Protein AF-A0A1H5A4Y7-F1 (afdb_monomer)

Foldseek 3Di:
DPDDDPPLFDQPADPPFWWKWFQAPVGIDIDTHNDLVRRQVVVVVVHPDRGDQQRMWTDPPRGTDRDDDPPDDPDPDD

Structure (mmCIF, N/CA/C/O backbone):
data_AF-A0A1H5A4Y7-F1
#
_entry.id   AF-A0A1H5A4Y7-F1
#
loop_
_atom_site.group_PDB
_atom_site.id
_atom_site.type_symbol
_atom_site.label_atom_id
_atom_site.label_alt_id
_atom_site.label_comp_id
_atom_site.label_asym_id
_atom_site.label_entity_id
_atom_site.label_seq_id
_atom_site.pdbx_PDB_ins_code
_atom_site.Cartn_x
_atom_site.Cartn_y
_atom_site.Cartn_z
_atom_site.occupancy
_atom_site.B_iso_or_equiv
_atom_site.auth_seq_id
_atom_site.auth_comp_id
_atom_site.auth_asym_id
_atom_site.auth_atom_id
_atom_site.pdbx_PDB_model_num
ATOM 1 N N . MET A 1 1 ? -12.992 -31.437 2.452 1.00 40.06 1 MET A N 1
ATOM 2 C CA . MET A 1 1 ? -11.561 -31.169 2.706 1.00 40.06 1 MET A CA 1
ATOM 3 C C . MET A 1 1 ? -11.413 -29.664 2.858 1.00 40.06 1 MET A C 1
ATOM 5 O O . MET A 1 1 ? -11.648 -28.964 1.885 1.00 40.06 1 MET A O 1
ATOM 9 N N . THR A 1 2 ? -11.141 -29.150 4.060 1.00 46.84 2 THR A N 1
ATOM 10 C CA . THR A 1 2 ? -10.912 -27.707 4.258 1.00 46.84 2 THR A CA 1
ATOM 11 C C . THR A 1 2 ? -9.511 -27.385 3.762 1.00 46.84 2 THR A C 1
ATOM 13 O O . THR A 1 2 ? -8.529 -27.732 4.412 1.00 46.84 2 THR A O 1
ATOM 16 N N . THR A 1 3 ? -9.400 -26.781 2.584 1.00 56.81 3 THR A N 1
ATOM 17 C CA . THR A 1 3 ? -8.132 -26.236 2.095 1.00 56.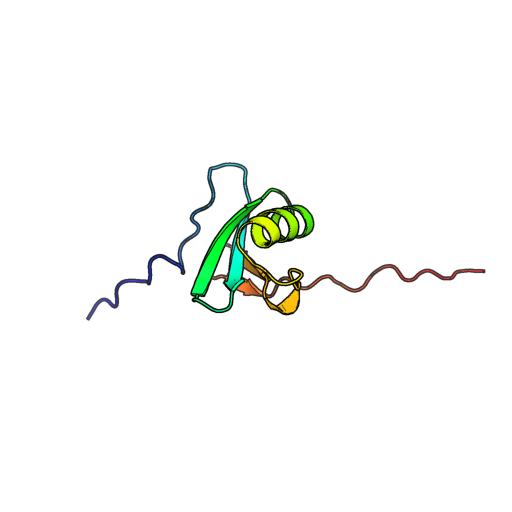81 3 THR A CA 1
ATOM 18 C C . THR A 1 3 ? -7.732 -25.086 3.011 1.00 56.81 3 THR A C 1
ATOM 20 O O . THR A 1 3 ? -8.425 -24.070 3.068 1.00 56.81 3 THR A O 1
ATOM 23 N N . ALA A 1 4 ? -6.653 -25.257 3.776 1.00 72.44 4 ALA A N 1
ATOM 24 C CA . ALA A 1 4 ? -6.114 -24.186 4.602 1.00 72.44 4 ALA A CA 1
ATOM 25 C C . ALA A 1 4 ? -5.724 -23.010 3.698 1.00 72.44 4 ALA A C 1
ATOM 27 O O . ALA A 1 4 ? -4.948 -23.185 2.758 1.00 72.44 4 ALA A O 1
ATOM 28 N N . VAL A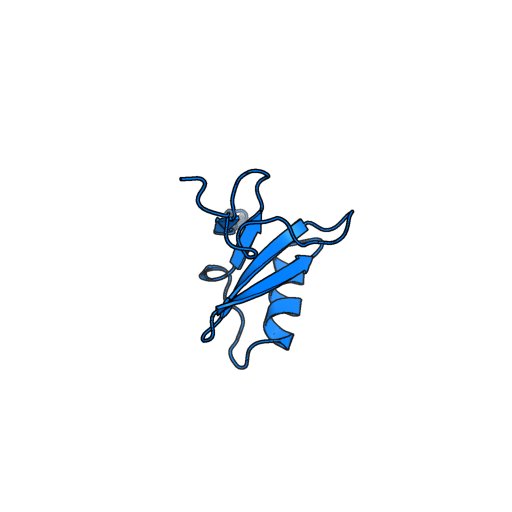 1 5 ? -6.272 -21.823 3.969 1.00 71.88 5 VAL A N 1
ATOM 29 C CA . VAL A 1 5 ? -5.921 -20.613 3.221 1.00 71.88 5 VAL A CA 1
ATOM 30 C C . VAL A 1 5 ? -4.427 -20.337 3.439 1.00 71.88 5 VAL A C 1
ATOM 32 O O . VAL A 1 5 ? -3.994 -20.249 4.603 1.00 71.88 5 VAL A O 1
ATOM 35 N N . PRO A 1 6 ? -3.627 -20.218 2.361 1.00 78.75 6 PRO A N 1
ATOM 36 C CA . PRO A 1 6 ? -2.209 -19.911 2.468 1.00 78.75 6 PRO A CA 1
ATOM 37 C C . PRO A 1 6 ? -1.976 -18.676 3.343 1.00 78.75 6 PRO A C 1
ATOM 39 O O . PRO A 1 6 ? -2.743 -17.716 3.310 1.00 78.75 6 PRO A O 1
ATOM 42 N N . THR A 1 7 ? -0.917 -18.677 4.153 1.00 79.12 7 THR A N 1
ATOM 43 C CA . THR A 1 7 ? -0.659 -17.585 5.112 1.00 79.12 7 THR A CA 1
ATOM 44 C C . THR A 1 7 ? -0.518 -16.213 4.437 1.00 79.12 7 THR A C 1
ATOM 46 O O . THR A 1 7 ? -0.885 -15.209 5.034 1.00 79.12 7 THR A O 1
ATOM 49 N N . HIS A 1 8 ? -0.063 -16.167 3.181 1.00 77.50 8 HIS A N 1
ATOM 50 C CA . HIS A 1 8 ? 0.070 -14.946 2.374 1.00 77.50 8 HIS A CA 1
ATOM 51 C C . HIS A 1 8 ? -1.243 -14.435 1.742 1.00 77.50 8 HIS A C 1
ATOM 53 O O . HIS A 1 8 ? -1.231 -13.427 1.038 1.00 77.50 8 HIS A O 1
ATOM 59 N N . ASP A 1 9 ? -2.368 -15.124 1.962 1.00 82.62 9 ASP A N 1
ATOM 60 C CA . ASP A 1 9 ? -3.722 -14.698 1.563 1.00 82.62 9 ASP A CA 1
ATOM 61 C C . ASP A 1 9 ? -4.547 -14.212 2.765 1.00 82.62 9 ASP A C 1
ATOM 63 O O . ASP A 1 9 ? -5.773 -14.274 2.771 1.00 82.62 9 ASP A O 1
ATOM 67 N N . ARG A 1 10 ? -3.869 -13.735 3.813 1.00 82.38 10 ARG A N 1
ATOM 68 C CA . ARG A 1 10 ? -4.490 -13.115 4.988 1.00 82.38 10 ARG A CA 1
ATOM 69 C C . ARG A 1 10 ? -3.985 -11.683 5.146 1.00 82.38 10 ARG A C 1
ATOM 71 O O . ARG A 1 10 ? -2.826 -11.434 4.815 1.00 82.38 10 ARG A O 1
ATOM 78 N N . PRO A 1 11 ? -4.787 -10.769 5.717 1.00 86.00 11 PRO A N 1
ATOM 79 C CA . PRO A 1 11 ? -4.307 -9.446 6.081 1.00 86.00 11 PRO A CA 1
ATOM 80 C C . PRO A 1 11 ? -3.330 -9.581 7.253 1.00 86.00 11 PRO A C 1
ATOM 82 O O . PRO A 1 11 ? -3.728 -9.897 8.372 1.00 86.00 11 PRO A O 1
ATOM 85 N N . LEU A 1 12 ? -2.040 -9.379 6.985 1.00 85.00 12 LEU A N 1
ATOM 86 C CA . LEU A 1 12 ? -0.965 -9.496 7.984 1.00 85.00 12 LEU A CA 1
ATOM 87 C C . LEU A 1 12 ? -0.421 -8.134 8.445 1.00 85.00 12 LEU A C 1
ATOM 89 O O . LEU A 1 12 ? 0.623 -8.074 9.093 1.00 85.00 12 LEU A O 1
ATOM 93 N N . ALA A 1 13 ? -1.095 -7.034 8.100 1.00 90.31 13 ALA A N 1
ATOM 94 C CA . ALA A 1 13 ? -0.718 -5.710 8.583 1.00 90.31 13 ALA A CA 1
ATOM 95 C C . ALA A 1 13 ? -1.122 -5.506 10.047 1.00 90.31 13 ALA A C 1
ATOM 97 O O . ALA A 1 13 ? -2.148 -6.011 10.505 1.00 90.31 13 ALA A O 1
ATOM 98 N N . ALA A 1 14 ? -0.315 -4.728 10.771 1.00 89.06 14 ALA A N 1
ATOM 99 C CA . ALA A 1 14 ? -0.670 -4.272 12.107 1.00 89.06 14 ALA A CA 1
ATOM 100 C C . ALA A 1 14 ? -1.922 -3.365 12.064 1.00 89.06 14 ALA A C 1
ATOM 102 O O . ALA A 1 14 ? -2.173 -2.718 11.041 1.00 89.06 14 ALA A O 1
ATOM 103 N N . PRO A 1 15 ? -2.699 -3.277 13.160 1.00 87.62 15 PRO A N 1
ATOM 104 C CA . PRO A 1 15 ? -3.856 -2.388 13.233 1.00 87.62 15 PRO A CA 1
ATOM 105 C C . PRO A 1 15 ? -3.498 -0.940 12.867 1.00 87.62 15 PRO A C 1
ATOM 107 O O . PRO A 1 15 ? -2.482 -0.418 13.319 1.00 87.62 15 PRO A O 1
ATOM 110 N N . GLY A 1 16 ? -4.343 -0.293 12.060 1.00 88.69 16 GLY A N 1
ATOM 111 C CA . GLY A 1 16 ? -4.122 1.077 11.576 1.00 88.69 16 GLY A CA 1
ATOM 112 C C . GLY A 1 16 ? -3.290 1.184 10.292 1.00 88.69 16 GLY A C 1
ATOM 113 O O . GLY A 1 16 ? -3.150 2.282 9.763 1.00 88.69 16 GLY A O 1
ATOM 114 N N . LEU A 1 17 ? -2.781 0.066 9.763 1.00 91.94 17 LEU A N 1
ATOM 115 C CA . LEU A 1 17 ? -2.099 0.000 8.471 1.00 91.94 17 LEU A CA 1
ATOM 116 C C . LEU A 1 17 ? -2.930 -0.774 7.446 1.00 91.94 17 LEU A C 1
ATOM 118 O O . LEU A 1 17 ? -3.671 -1.699 7.783 1.00 91.94 17 LEU A O 1
ATOM 122 N N . ILE A 1 18 ? -2.755 -0.430 6.174 1.00 92.62 18 ILE A N 1
ATOM 123 C CA . ILE A 1 18 ? -3.312 -1.183 5.056 1.00 92.62 18 ILE A CA 1
ATOM 124 C C . ILE A 1 18 ? -2.367 -2.349 4.757 1.00 92.62 18 ILE A C 1
ATOM 126 O O . ILE A 1 18 ? -1.142 -2.194 4.715 1.00 92.62 18 ILE A O 1
ATOM 130 N N . SER A 1 19 ? -2.937 -3.540 4.565 1.00 94.38 19 SER A N 1
ATOM 131 C CA . SER A 1 19 ? -2.157 -4.716 4.194 1.00 94.38 19 SER A CA 1
ATOM 132 C C . SER A 1 19 ? -1.930 -4.747 2.694 1.00 94.38 19 SER A C 1
ATOM 134 O O . SER A 1 19 ? -2.861 -4.929 1.916 1.00 94.38 19 SER A O 1
ATOM 136 N N . TYR A 1 20 ? -0.674 -4.610 2.304 1.00 94.75 20 TYR A N 1
ATOM 137 C CA . TYR A 1 20 ? -0.192 -4.796 0.951 1.00 94.75 20 TYR A CA 1
ATOM 138 C C . TYR A 1 20 ? 0.639 -6.074 0.858 1.00 94.75 20 TYR A C 1
ATOM 140 O O . TYR A 1 20 ? 1.169 -6.590 1.847 1.00 94.75 20 TYR A O 1
ATOM 148 N N . ARG A 1 21 ? 0.797 -6.574 -0.360 1.00 94.50 21 ARG A N 1
ATOM 149 C CA . ARG A 1 21 ? 1.833 -7.546 -0.691 1.00 94.50 21 ARG A CA 1
ATOM 150 C C . ARG A 1 21 ? 2.482 -7.183 -2.012 1.00 94.50 21 ARG A C 1
ATOM 152 O O . ARG A 1 21 ? 1.820 -6.689 -2.919 1.00 94.50 21 ARG A O 1
ATOM 159 N N . TYR A 1 22 ? 3.772 -7.450 -2.124 1.00 94.62 22 TYR A N 1
ATOM 160 C CA . TYR A 1 22 ? 4.543 -7.205 -3.334 1.00 94.62 22 TYR A CA 1
ATOM 161 C C . TYR A 1 22 ? 5.035 -8.524 -3.928 1.00 94.62 22 TYR A C 1
ATOM 163 O O . TYR A 1 22 ? 5.600 -9.357 -3.213 1.00 94.62 22 TYR A O 1
ATOM 171 N N . LYS A 1 23 ? 4.843 -8.715 -5.236 1.00 93.19 23 LYS A N 1
ATOM 172 C CA . LYS A 1 23 ? 5.347 -9.880 -5.970 1.00 93.19 23 LYS A CA 1
ATOM 173 C C . LYS A 1 23 ? 6.828 -9.698 -6.298 1.00 93.19 23 LYS A C 1
ATOM 175 O O . LYS A 1 23 ? 7.189 -9.082 -7.297 1.00 93.19 23 LYS A O 1
ATOM 180 N N . GLY A 1 24 ? 7.694 -10.229 -5.442 1.00 87.94 24 GLY A N 1
ATOM 181 C CA . GLY A 1 24 ? 9.131 -10.296 -5.686 1.00 87.94 24 GLY A CA 1
ATOM 182 C C . GLY A 1 24 ? 9.534 -11.550 -6.466 1.00 87.94 24 GLY A C 1
ATOM 183 O O . GLY A 1 24 ? 8.746 -12.476 -6.659 1.00 87.94 24 GLY A O 1
ATOM 184 N N . ARG A 1 25 ? 10.811 -11.618 -6.860 1.00 86.81 25 ARG A N 1
ATOM 185 C CA . ARG A 1 25 ? 11.389 -12.772 -7.575 1.00 86.81 25 ARG A CA 1
ATOM 186 C C . ARG A 1 25 ? 11.232 -14.098 -6.822 1.00 86.81 25 ARG A C 1
ATOM 188 O O . ARG A 1 25 ? 11.029 -15.133 -7.446 1.00 86.81 25 ARG A O 1
ATOM 195 N N . TYR A 1 26 ? 11.359 -14.064 -5.497 1.00 85.44 26 TYR A N 1
ATOM 196 C CA . TYR A 1 26 ? 11.365 -15.256 -4.640 1.00 85.44 26 TYR A CA 1
ATOM 197 C C . TYR A 1 26 ? 10.028 -15.513 -3.932 1.00 85.44 26 TYR A C 1
ATOM 199 O O . TYR A 1 26 ? 9.937 -16.431 -3.123 1.00 85.44 26 TYR A O 1
ATOM 207 N N . GLY A 1 27 ? 8.996 -14.716 -4.219 1.00 89.06 27 GLY A N 1
ATOM 208 C CA . GLY A 1 27 ? 7.680 -14.848 -3.600 1.00 89.06 27 GLY A CA 1
ATOM 209 C C . GLY A 1 27 ? 7.092 -13.515 -3.150 1.00 89.06 27 GLY A C 1
ATOM 210 O O . GLY A 1 27 ? 7.462 -12.449 -3.643 1.00 89.06 27 GLY A O 1
ATOM 211 N N . TRP A 1 28 ? 6.149 -13.596 -2.214 1.00 91.88 28 TRP A N 1
ATOM 212 C CA . TRP A 1 28 ? 5.407 -12.446 -1.705 1.00 91.88 28 TRP A CA 1
ATOM 213 C C . TRP A 1 28 ? 6.134 -11.775 -0.543 1.00 91.88 28 TRP A C 1
ATOM 215 O O . TRP A 1 28 ? 6.455 -12.419 0.454 1.00 91.88 28 TRP A O 1
ATOM 225 N N . VAL A 1 29 ? 6.334 -10.465 -0.652 1.00 91.69 29 VAL A N 1
ATOM 226 C CA . VAL A 1 29 ? 6.752 -9.614 0.464 1.00 91.69 29 VAL A CA 1
ATOM 227 C C . VAL A 1 29 ? 5.492 -9.018 1.075 1.00 91.69 29 VAL A C 1
ATOM 229 O O . VAL A 1 29 ? 4.774 -8.287 0.399 1.00 91.69 29 VAL A O 1
ATOM 232 N N . MET A 1 30 ? 5.205 -9.349 2.331 1.00 93.50 30 MET A N 1
ATOM 233 C CA . MET A 1 30 ? 4.049 -8.812 3.056 1.00 93.50 30 MET A CA 1
ATOM 234 C C . MET A 1 30 ? 4.406 -7.441 3.630 1.00 93.50 30 MET A C 1
ATOM 236 O O . MET A 1 30 ? 5.451 -7.294 4.260 1.00 93.50 30 MET A O 1
ATOM 240 N N . ILE A 1 31 ? 3.557 -6.441 3.403 1.00 94.44 31 ILE A N 1
ATOM 241 C CA . ILE A 1 31 ? 3.850 -5.039 3.711 1.00 94.44 31 ILE A CA 1
ATOM 242 C C . ILE A 1 31 ? 2.652 -4.428 4.437 1.00 94.44 31 ILE A C 1
ATOM 244 O O . ILE A 1 31 ? 1.524 -4.498 3.961 1.00 94.44 31 ILE A O 1
ATOM 248 N N . GLY A 1 32 ? 2.884 -3.822 5.598 1.00 94.69 32 GLY A N 1
ATOM 249 C CA . GLY A 1 32 ? 1.917 -2.928 6.234 1.00 94.69 32 GLY A CA 1
ATOM 250 C C . GLY A 1 32 ? 2.323 -1.489 5.947 1.00 94.69 32 GLY A C 1
ATOM 251 O O . GLY A 1 32 ? 3.431 -1.109 6.311 1.00 94.69 32 GLY A O 1
ATOM 252 N N . ALA A 1 33 ? 1.458 -0.715 5.298 1.00 94.31 33 ALA A N 1
ATOM 253 C CA . ALA A 1 33 ? 1.743 0.671 4.927 1.00 94.31 33 ALA A CA 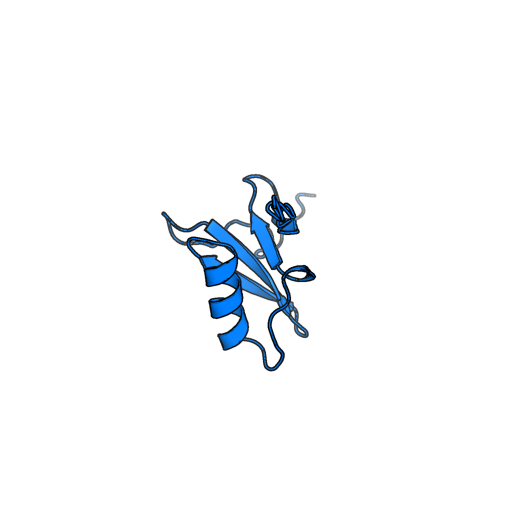1
ATOM 254 C C . ALA A 1 33 ? 0.474 1.525 4.986 1.00 94.31 33 ALA A C 1
ATOM 256 O O . ALA A 1 33 ? -0.639 1.004 4.939 1.00 94.31 33 ALA A O 1
ATOM 257 N N . ILE A 1 34 ? 0.630 2.843 5.087 1.00 93.88 34 ILE A N 1
ATOM 258 C CA . ILE A 1 34 ? -0.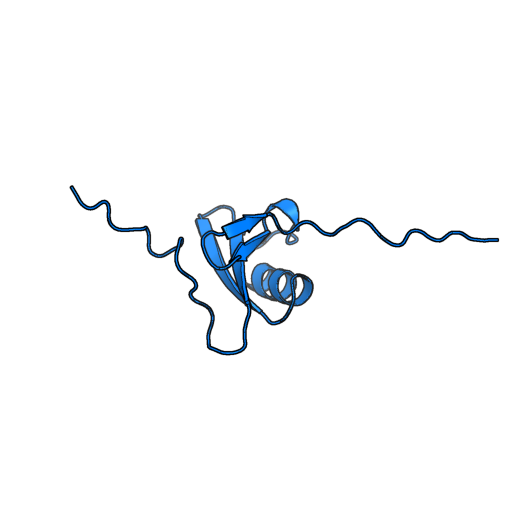512 3.777 5.107 1.00 93.88 34 ILE A CA 1
ATOM 259 C C . ILE A 1 34 ? -1.014 4.135 3.701 1.00 93.88 34 ILE A C 1
ATOM 261 O O . ILE A 1 34 ? -2.140 4.594 3.544 1.00 93.88 34 ILE A O 1
ATOM 265 N N . SER A 1 35 ? -0.189 3.919 2.674 1.00 91.62 35 SER A N 1
ATOM 266 C CA . SER A 1 35 ? -0.483 4.232 1.274 1.00 91.62 35 SER A CA 1
ATOM 267 C C . SER A 1 35 ? 0.285 3.301 0.331 1.00 91.62 35 SER A C 1
ATOM 269 O O . SER A 1 35 ? 1.222 2.615 0.745 1.00 91.62 35 SER A O 1
ATOM 271 N N . ALA A 1 36 ? -0.101 3.282 -0.947 1.00 90.88 36 ALA A N 1
ATOM 272 C CA . ALA A 1 36 ? 0.589 2.492 -1.964 1.00 90.88 36 ALA A CA 1
ATOM 273 C C . ALA A 1 36 ? 2.035 2.966 -2.208 1.00 90.88 36 ALA A C 1
ATOM 275 O O . ALA A 1 36 ? 2.913 2.135 -2.425 1.00 90.88 36 ALA A O 1
ATOM 276 N N . ASP A 1 37 ? 2.300 4.276 -2.129 1.00 91.19 37 ASP A N 1
ATOM 277 C CA . ASP A 1 37 ? 3.660 4.820 -2.265 1.00 91.19 37 ASP A CA 1
ATOM 278 C C . ASP A 1 37 ? 4.565 4.358 -1.116 1.00 91.19 37 ASP A C 1
ATOM 280 O O . ASP A 1 37 ? 5.636 3.797 -1.356 1.00 91.19 37 ASP A O 1
ATOM 284 N N . ASP A 1 38 ? 4.088 4.473 0.130 1.00 92.25 38 ASP A N 1
ATOM 285 C CA . ASP A 1 38 ? 4.818 3.969 1.297 1.00 92.25 38 ASP A CA 1
ATOM 286 C C . ASP A 1 38 ? 5.042 2.453 1.179 1.00 92.25 38 ASP A C 1
ATOM 288 O O . ASP A 1 38 ? 6.145 1.961 1.424 1.00 92.25 38 ASP A O 1
ATOM 292 N N . ALA A 1 39 ? 4.052 1.708 0.675 1.00 93.38 39 ALA A N 1
ATOM 293 C CA . ALA A 1 39 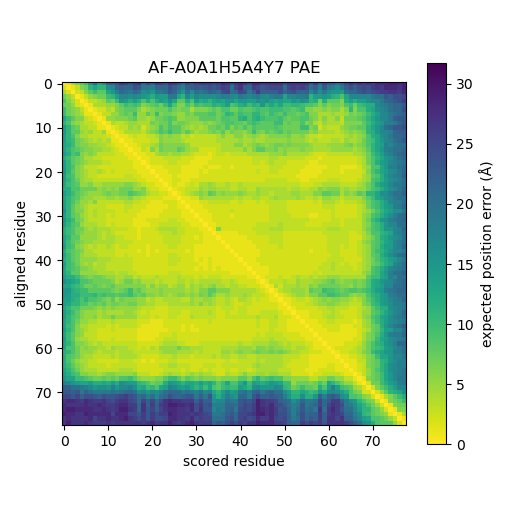? 4.202 0.281 0.420 1.00 93.38 39 ALA A CA 1
ATOM 294 C C . ALA A 1 39 ? 5.319 -0.029 -0.595 1.00 93.38 39 ALA A C 1
ATOM 296 O O . ALA A 1 39 ? 6.101 -0.956 -0.374 1.00 93.38 39 ALA A O 1
ATOM 297 N N . LEU A 1 40 ? 5.453 0.746 -1.678 1.00 92.50 40 LEU A N 1
ATOM 298 C CA . LEU A 1 40 ? 6.551 0.590 -2.642 1.00 92.50 40 LEU A CA 1
ATOM 299 C C . LEU A 1 40 ? 7.910 0.919 -2.015 1.00 92.50 40 LEU A C 1
ATOM 301 O O . LEU A 1 40 ? 8.890 0.2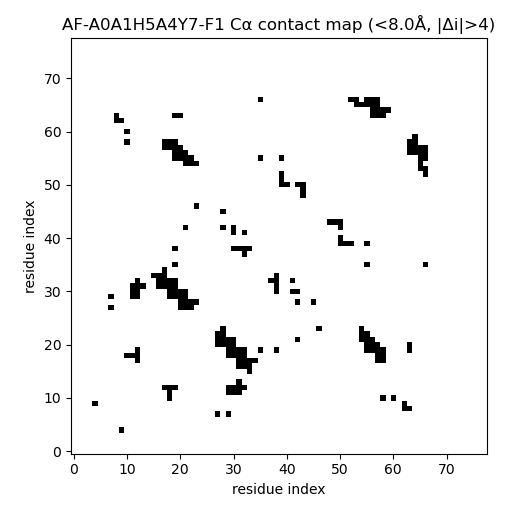16 -2.276 1.00 92.50 40 LEU A O 1
ATOM 305 N N . GLN A 1 41 ? 7.979 1.939 -1.156 1.00 92.50 41 GLN A N 1
ATOM 306 C CA . GLN A 1 41 ? 9.208 2.272 -0.430 1.00 92.50 41 GLN A CA 1
ATOM 307 C C . GLN A 1 41 ? 9.620 1.154 0.532 1.00 92.50 41 GLN A C 1
ATOM 309 O O . GLN A 1 41 ? 10.806 0.823 0.613 1.00 92.50 41 GLN A O 1
ATOM 314 N N . GLN A 1 42 ? 8.663 0.524 1.223 1.00 93.06 42 GLN A N 1
ATOM 315 C CA . GLN A 1 42 ? 8.946 -0.657 2.042 1.00 93.06 42 GLN A CA 1
ATOM 316 C C . GLN A 1 42 ? 9.391 -1.840 1.173 1.00 93.06 42 GLN A C 1
ATOM 318 O O . GLN A 1 42 ? 10.391 -2.481 1.493 1.00 93.06 42 GLN A O 1
ATOM 323 N N . ALA A 1 43 ? 8.725 -2.084 0.036 1.00 92.12 43 ALA A N 1
ATOM 324 C CA . ALA A 1 43 ? 9.099 -3.146 -0.899 1.00 92.12 43 ALA A CA 1
ATOM 325 C C . ALA A 1 43 ? 10.548 -2.990 -1.376 1.00 92.12 43 ALA A C 1
ATOM 327 O O . ALA A 1 43 ? 11.298 -3.966 -1.367 1.00 92.12 43 ALA A O 1
ATOM 328 N N . ARG A 1 4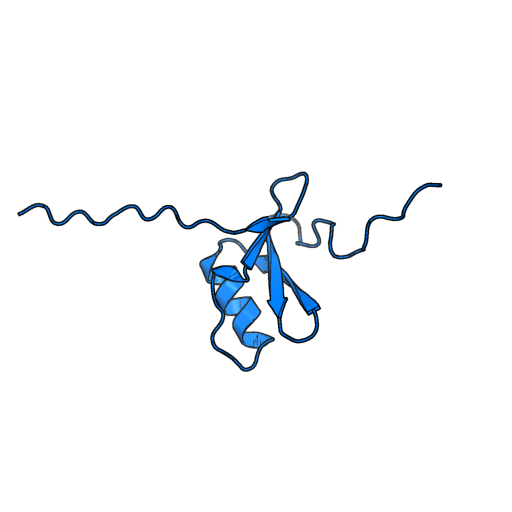4 ? 10.971 -1.759 -1.706 1.00 91.50 44 ARG A N 1
ATOM 329 C CA . ARG A 1 44 ? 12.337 -1.417 -2.139 1.00 91.50 44 ARG A CA 1
ATOM 330 C C . ARG A 1 44 ? 13.420 -1.892 -1.170 1.00 91.50 44 ARG A C 1
ATOM 332 O O . ARG A 1 44 ? 14.518 -2.212 -1.604 1.00 91.50 44 ARG A O 1
ATOM 339 N N . ARG A 1 45 ? 13.137 -1.946 0.134 1.00 88.69 45 ARG A N 1
ATOM 340 C CA . ARG A 1 45 ? 14.099 -2.415 1.149 1.00 88.69 45 ARG A CA 1
ATOM 341 C C . ARG A 1 45 ? 14.327 -3.927 1.093 1.00 88.69 45 ARG A C 1
ATOM 343 O O . ARG A 1 45 ? 15.316 -4.411 1.633 1.00 88.69 45 ARG A O 1
ATOM 350 N N . SER A 1 46 ? 13.418 -4.663 0.458 1.00 85.19 46 SER A N 1
ATOM 351 C CA . SER A 1 46 ? 13.413 -6.127 0.384 1.00 85.19 46 SER A CA 1
ATOM 352 C C . SER A 1 46 ? 13.670 -6.675 -1.023 1.00 85.19 46 SER A C 1
ATOM 354 O O . SER A 1 46 ? 13.684 -7.892 -1.203 1.00 85.19 46 SER A O 1
ATOM 356 N N . ILE A 1 47 ? 13.881 -5.811 -2.020 1.00 86.75 47 ILE A N 1
ATOM 357 C CA . ILE A 1 47 ? 14.159 -6.202 -3.406 1.00 86.75 47 ILE A CA 1
ATOM 358 C C . ILE A 1 47 ? 15.395 -5.471 -3.937 1.00 86.75 47 ILE A C 1
ATOM 360 O O . ILE A 1 47 ? 15.713 -4.365 -3.513 1.00 86.75 47 ILE A O 1
ATOM 364 N N . SER A 1 48 ? 16.102 -6.090 -4.882 1.00 84.12 48 SER A N 1
ATOM 365 C CA . SER A 1 48 ? 17.292 -5.488 -5.506 1.00 84.12 48 SER A CA 1
ATOM 366 C C . SER A 1 48 ? 16.964 -4.598 -6.709 1.00 84.12 48 SER A C 1
ATOM 368 O O . SER A 1 48 ? 17.804 -3.815 -7.140 1.00 84.12 48 SER A O 1
ATOM 370 N N . GLU A 1 49 ? 15.759 -4.724 -7.260 1.00 85.69 49 GLU A N 1
ATOM 371 C CA . GLU A 1 49 ? 15.296 -3.987 -8.438 1.00 85.69 49 GLU A CA 1
ATOM 372 C C . GLU A 1 49 ? 14.368 -2.831 -8.031 1.00 85.69 49 GLU A C 1
ATOM 374 O O . GLU A 1 49 ? 13.804 -2.853 -6.938 1.00 85.69 49 GLU A O 1
ATOM 379 N N . PRO A 1 50 ? 14.163 -1.816 -8.886 1.00 86.31 50 PRO A N 1
ATOM 380 C CA . PRO A 1 50 ? 13.173 -0.779 -8.617 1.00 86.31 50 PRO A CA 1
ATOM 381 C C . PRO A 1 50 ? 11.771 -1.390 -8.421 1.00 86.31 50 PRO A C 1
ATOM 383 O O . PRO A 1 50 ? 11.338 -2.178 -9.270 1.00 86.31 50 PRO A O 1
ATOM 386 N N . PRO A 1 51 ? 11.050 -1.051 -7.333 1.00 89.00 51 PRO A N 1
ATOM 387 C CA . PRO A 1 51 ? 9.710 -1.571 -7.099 1.00 89.00 51 PRO A CA 1
ATOM 388 C C . PRO A 1 51 ? 8.766 -1.057 -8.182 1.00 89.00 51 PRO A C 1
ATOM 390 O O . PRO A 1 51 ? 8.786 0.122 -8.533 1.00 89.00 51 PRO A O 1
ATOM 393 N N . ARG A 1 52 ? 7.928 -1.949 -8.708 1.00 90.19 52 ARG A N 1
ATOM 394 C CA . ARG A 1 52 ? 6.936 -1.603 -9.726 1.00 90.19 52 ARG A CA 1
ATOM 395 C C . ARG A 1 52 ? 5.535 -1.769 -9.179 1.00 90.19 52 ARG A C 1
ATOM 397 O O . ARG A 1 52 ? 5.225 -2.796 -8.578 1.00 90.19 52 ARG A O 1
ATOM 404 N N . LEU A 1 53 ? 4.681 -0.787 -9.442 1.00 88.94 53 LEU A N 1
ATOM 405 C CA . LEU A 1 53 ? 3.299 -0.800 -8.972 1.00 88.94 53 LEU A CA 1
ATOM 406 C C . LEU A 1 53 ? 2.513 -2.019 -9.483 1.00 88.94 53 LEU A C 1
ATOM 408 O O . LEU A 1 53 ? 1.717 -2.573 -8.740 1.00 88.94 53 LEU A O 1
ATOM 412 N N . GLU A 1 54 ? 2.810 -2.503 -10.694 1.00 91.19 54 GLU A N 1
ATOM 413 C CA . GLU A 1 54 ? 2.201 -3.713 -11.282 1.00 91.19 54 GLU A CA 1
ATOM 414 C C . GLU A 1 54 ? 2.341 -4.973 -10.404 1.00 91.19 54 GLU A C 1
ATOM 416 O O . GLU A 1 54 ? 1.532 -5.895 -10.489 1.00 91.19 54 GLU A O 1
ATOM 421 N N . ASN A 1 55 ? 3.360 -5.009 -9.541 1.00 93.25 55 ASN A N 1
ATOM 422 C CA . ASN A 1 55 ? 3.624 -6.119 -8.631 1.00 93.25 55 ASN A CA 1
ATOM 423 C C . ASN A 1 55 ? 3.017 -5.903 -7.239 1.00 93.25 55 ASN A C 1
ATOM 425 O O . ASN A 1 55 ? 3.100 -6.804 -6.401 1.00 93.25 55 ASN A O 1
ATOM 429 N N . LEU A 1 56 ? 2.442 -4.729 -6.972 1.00 94.31 56 LEU A N 1
ATOM 430 C CA . LEU A 1 56 ? 1.834 -4.387 -5.696 1.00 94.31 56 LEU A CA 1
ATOM 431 C C . LEU A 1 56 ? 0.353 -4.771 -5.691 1.00 94.31 56 LEU A C 1
ATOM 433 O O . LEU A 1 56 ? -0.404 -4.458 -6.609 1.00 94.31 56 LEU A O 1
ATOM 437 N N . GLN A 1 57 ? -0.064 -5.429 -4.617 1.00 95.38 57 GLN A N 1
ATOM 438 C CA . GLN A 1 57 ? -1.455 -5.764 -4.361 1.00 95.38 57 GLN A CA 1
ATOM 439 C C . GLN A 1 57 ? -1.873 -5.262 -2.985 1.00 95.38 57 GLN A C 1
ATOM 441 O O . GLN A 1 57 ? -1.067 -5.260 -2.054 1.00 95.38 57 GLN A O 1
ATOM 446 N N . VAL A 1 58 ? -3.132 -4.863 -2.851 1.00 94.81 58 VAL A N 1
ATOM 447 C CA . VAL A 1 58 ? -3.741 -4.361 -1.620 1.00 94.81 58 VAL A CA 1
ATOM 448 C C . VAL A 1 58 ? -4.850 -5.296 -1.161 1.00 94.81 58 VAL A C 1
ATOM 450 O O . VAL A 1 58 ? -5.580 -5.855 -1.973 1.00 94.81 58 VAL A O 1
ATOM 453 N N . TRP A 1 59 ? -4.960 -5.495 0.147 1.00 93.50 59 TRP A N 1
ATOM 454 C CA . TRP A 1 59 ? -6.051 -6.245 0.748 1.00 93.50 59 TRP A CA 1
ATOM 455 C C . TRP A 1 59 ? -7.335 -5.413 0.742 1.00 93.50 59 TRP A C 1
ATOM 457 O O . TRP A 1 59 ? -7.399 -4.376 1.401 1.00 93.50 59 TRP A O 1
ATOM 467 N N . ASN A 1 60 ? -8.373 -5.893 0.055 1.00 90.19 60 ASN A N 1
ATOM 468 C CA . ASN A 1 60 ? -9.671 -5.212 -0.036 1.00 90.19 60 ASN A CA 1
ATOM 469 C C . ASN A 1 60 ? -10.683 -5.635 1.053 1.00 90.19 60 ASN A C 1
ATOM 471 O O . ASN A 1 60 ? -11.831 -5.202 1.038 1.00 90.19 60 ASN A O 1
ATOM 475 N N . GLY A 1 61 ? -10.284 -6.503 1.989 1.00 87.12 61 GLY A N 1
ATOM 476 C CA . GLY A 1 61 ? -11.176 -7.102 2.989 1.00 87.12 61 GLY A CA 1
ATOM 477 C C . GLY A 1 61 ? -11.499 -8.576 2.727 1.00 87.12 61 GLY A C 1
ATOM 478 O O . GLY A 1 61 ? -11.797 -9.300 3.674 1.00 87.12 61 GLY A O 1
ATOM 479 N N . GLN A 1 62 ? -11.384 -9.030 1.478 1.00 88.75 62 GLN A N 1
ATOM 480 C CA . GLN A 1 62 ? -11.659 -10.407 1.055 1.00 88.75 62 GLN A CA 1
ATOM 481 C C . GLN A 1 62 ? -10.453 -11.073 0.388 1.00 88.75 62 GLN A C 1
ATOM 483 O O . GLN A 1 62 ? -10.186 -12.250 0.632 1.00 88.75 62 GLN A O 1
ATOM 488 N N . SER A 1 63 ? -9.726 -10.329 -0.443 1.00 90.31 63 SER A N 1
ATOM 489 C CA . SER A 1 63 ? -8.575 -10.814 -1.198 1.00 90.31 63 SER A CA 1
ATOM 490 C C . SER A 1 63 ? -7.591 -9.689 -1.507 1.00 90.31 63 SER A C 1
ATOM 492 O O . SER A 1 63 ? -7.897 -8.503 -1.391 1.00 90.31 63 SER A O 1
ATOM 494 N N . TYR A 1 64 ? -6.382 -10.073 -1.911 1.00 91.69 64 TYR A N 1
ATOM 495 C CA . TYR A 1 64 ? -5.405 -9.137 -2.452 1.00 91.69 64 TYR A CA 1
ATOM 496 C C . TYR A 1 64 ? -5.687 -8.859 -3.928 1.00 91.69 64 TYR A C 1
ATOM 498 O O . TYR A 1 64 ? -5.677 -9.783 -4.743 1.00 91.69 64 TYR A O 1
ATOM 506 N N . GLU A 1 65 ? -5.859 -7.588 -4.270 1.00 93.69 65 GLU A N 1
ATOM 507 C CA . GLU A 1 65 ? -6.113 -7.119 -5.632 1.00 93.69 65 GLU A CA 1
ATOM 508 C C . GLU A 1 65 ? -4.993 -6.189 -6.110 1.00 93.69 65 GLU A C 1
ATOM 510 O O . GLU A 1 65 ? -4.378 -5.514 -5.282 1.00 93.69 65 GLU A O 1
ATOM 515 N N . PRO A 1 66 ? -4.677 -6.155 -7.418 1.00 93.31 66 PRO A N 1
ATOM 516 C CA . PRO A 1 66 ? -3.696 -5.222 -7.968 1.00 93.31 66 PRO A CA 1
ATOM 517 C C . PRO A 1 66 ? -4.008 -3.779 -7.577 1.00 93.31 66 PRO A C 1
ATOM 519 O O . PRO A 1 66 ? -5.150 -3.339 -7.689 1.00 93.31 66 PRO A O 1
ATOM 522 N N . VAL A 1 67 ? -2.991 -3.034 -7.144 1.00 90.94 67 VAL A N 1
ATOM 523 C CA . VAL A 1 67 ? -3.157 -1.601 -6.895 1.00 90.94 67 VAL A CA 1
ATOM 524 C C . VAL A 1 67 ? -3.291 -0.892 -8.237 1.00 90.94 67 VAL A C 1
ATOM 526 O O . VAL A 1 67 ? -2.345 -0.840 -9.022 1.00 90.94 67 VAL A O 1
ATOM 529 N N . ILE A 1 68 ? -4.473 -0.339 -8.490 1.00 83.75 68 ILE A N 1
ATOM 530 C CA . ILE A 1 68 ? -4.747 0.491 -9.657 1.00 83.75 68 ILE A CA 1
ATOM 531 C C . ILE A 1 68 ? -4.574 1.937 -9.204 1.00 83.75 68 ILE A C 1
ATOM 533 O O . ILE A 1 68 ? -5.336 2.422 -8.371 1.00 83.75 68 ILE A O 1
ATOM 537 N N . VAL A 1 69 ? -3.555 2.625 -9.717 1.00 65.50 69 VAL A N 1
ATOM 538 C CA . VAL A 1 69 ? -3.581 4.088 -9.695 1.00 65.50 69 VAL A CA 1
ATOM 539 C C . VAL A 1 69 ? -4.547 4.499 -10.790 1.00 65.50 69 VAL A C 1
ATOM 541 O O . VAL A 1 69 ? -4.289 4.262 -11.971 1.00 65.50 69 VAL A O 1
ATOM 544 N N . GLU A 1 70 ? -5.697 5.044 -10.406 1.00 55.78 70 GLU A N 1
ATOM 545 C CA . GLU A 1 70 ? -6.513 5.766 -11.369 1.00 55.78 70 GLU A CA 1
ATOM 546 C C . GLU A 1 70 ? -5.628 6.880 -11.922 1.00 55.78 70 GLU A C 1
ATOM 548 O O . GLU A 1 70 ? -5.109 7.709 -11.176 1.00 55.78 70 GLU A O 1
ATOM 553 N N . ALA A 1 71 ? -5.365 6.835 -13.226 1.00 50.66 71 ALA A N 1
ATOM 554 C CA . ALA A 1 71 ? -4.610 7.861 -13.923 1.00 50.66 71 ALA A CA 1
ATOM 555 C C . ALA A 1 71 ? -5.471 9.133 -14.036 1.00 50.66 71 ALA A C 1
ATOM 557 O O . ALA A 1 71 ? -5.898 9.509 -15.120 1.00 50.66 71 ALA A O 1
ATOM 558 N N . GLY A 1 72 ? -5.779 9.766 -12.908 1.00 52.56 72 GLY A N 1
ATOM 559 C CA . GLY A 1 72 ? -6.267 11.137 -12.808 1.00 52.56 72 GLY A CA 1
ATOM 560 C C . GLY A 1 72 ? -5.262 11.864 -11.923 1.00 52.56 72 GLY A C 1
ATOM 561 O O . GLY A 1 72 ? -5.032 11.454 -10.796 1.00 52.56 72 GLY A O 1
ATOM 562 N N . GLU A 1 73 ? -4.502 12.837 -12.404 1.00 48.84 73 GLU A N 1
ATOM 563 C CA . GLU A 1 73 ? -5.002 14.054 -13.026 1.00 48.84 73 GLU A CA 1
ATOM 564 C C . GLU A 1 73 ? -3.939 14.555 -14.014 1.00 48.84 73 GLU A C 1
ATOM 566 O O . GLU A 1 73 ? -2.917 15.126 -13.643 1.00 48.84 73 GLU A O 1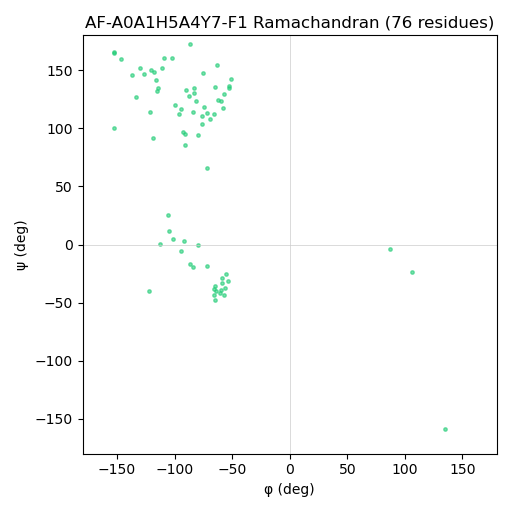
ATOM 571 N N . THR A 1 74 ? -4.135 14.280 -15.303 1.00 50.50 74 THR A N 1
ATOM 572 C CA . THR A 1 74 ? -3.533 15.124 -16.339 1.00 50.50 74 THR A CA 1
ATOM 573 C C . THR A 1 74 ? -4.572 16.192 -16.634 1.00 50.50 74 THR A C 1
ATOM 575 O O . THR A 1 74 ? -5.389 16.023 -17.533 1.00 50.50 74 THR A O 1
ATOM 578 N N . GLU A 1 75 ? -4.573 17.271 -15.855 1.00 55.22 75 GLU A N 1
ATOM 579 C CA . GLU A 1 75 ? -5.137 18.541 -16.306 1.00 55.22 75 GLU A CA 1
ATOM 580 C C . GLU A 1 75 ? -4.005 19.376 -16.923 1.00 55.22 75 GLU A C 1
ATOM 582 O O . GLU A 1 75 ? -3.267 20.050 -16.207 1.00 55.22 75 GLU A O 1
ATOM 587 N N . PRO A 1 76 ? -3.819 19.372 -18.254 1.00 62.34 76 PRO A N 1
ATOM 588 C CA . PRO A 1 76 ? -3.284 20.517 -18.949 1.00 62.34 76 PRO A CA 1
ATOM 589 C C . PRO A 1 76 ? -4.491 21.359 -19.368 1.00 62.34 76 PRO A C 1
ATOM 591 O O . PRO A 1 76 ? -5.120 21.099 -20.393 1.00 62.34 76 PRO A O 1
ATOM 594 N N . ALA A 1 77 ? -4.841 22.356 -18.563 1.00 56.84 77 ALA A N 1
ATOM 595 C CA . ALA A 1 77 ? -5.814 23.366 -18.951 1.00 56.84 77 ALA A CA 1
ATOM 596 C C . ALA A 1 77 ? -5.142 24.745 -18.950 1.00 56.84 77 ALA A C 1
ATOM 598 O O . ALA A 1 77 ? -5.097 25.412 -17.923 1.00 56.84 77 ALA A O 1
ATOM 599 N N . LEU A 1 78 ? -4.626 25.074 -20.146 1.00 56.22 78 LEU A N 1
ATOM 600 C CA . LEU A 1 78 ? -4.355 26.390 -20.757 1.00 56.22 78 LEU A CA 1
ATOM 601 C C . LEU A 1 78 ? -3.551 27.440 -19.971 1.00 56.22 78 LEU A C 1
ATOM 603 O O . LEU A 1 78 ? -4.108 28.093 -19.067 1.00 56.22 78 LEU A O 1
#

Secondary structure (DSSP, 8-state):
---PPPGGGS--SPTTSEEEEEEETTEEEEEEESSHHHHHHHHHTT-SSPP-GGGEEEE-SSSEEE------------

Mean predicted aligned error: 7.7 Å

pLDDT: mean 83.43, std 14.34, range [40.06, 95.38]

Solvent-accessible surface area (backbone atoms only — not comparable to full-atom values): 5084 Å² total; per-residue (Å²): 133,88,78,76,76,58,79,89,75,50,84,79,32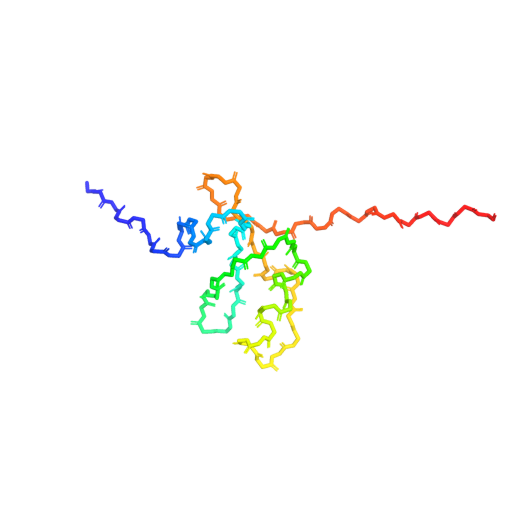,58,92,94,36,46,25,33,37,32,65,50,97,91,44,77,48,80,37,59,22,87,43,72,67,54,36,40,58,56,46,38,80,78,46,96,58,87,65,53,61,90,39,29,24,35,54,77,85,83,51,73,40,73,58,75,77,72,91,72,82,87,78,88,77,133

Organism: NCBI:txid556534

Radius of gyration: 14.58 Å; Cα contacts (8 Å, |Δi|>4): 109; chains: 1; bounding box: 29×58×34 Å

Nearest PDB structures (foldseek):
  4z4q-assembly1_B  TM=3.887E-01  e=8.877E-01  Streptococcus pneumoniae TIGR4
  7oyc-assembly1_S1  TM=4.330E-01  e=2.299E+00  Xenopus laevis
  8slb-assembly1_A  TM=3.812E-01  e=7.204E+00  Thermotoga maritima MSB8

Sequence (78 aa):
MTTAVPTHDRPLAAPGLISYRYKGRYGWVMIGAISADDALQQARRSISEPPRLENLQVWNGQSYEPVIVEAGETEPAL